Protein AF-A0A106BFE3-F1 (afdb_monomer_lite)

Secondary structure (DSSP, 8-state):
-EEEEEEESSGGGHHHHHHHHHHH-TTEEEEEEE-THHHHHHHHHTS--HHHHHHHHHHHHHHHHTT-SEEEE--GGGHHHHHHHTTT-SS-EE-

Foldseek 3Di:
DAEEEEEELDDPQVVVVVVVCCVPPVVYHYHYDYDVVLVVVCVVVVARDPVSLVVLLVSLVVRVVVVHQEYEYRDPRCVVSQVVSVVPHPHYYHD

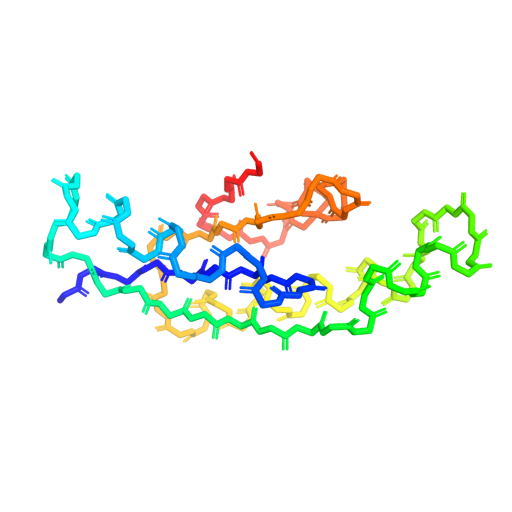Structure (mmCIF, N/CA/C/O backbone):
data_AF-A0A106BFE3-F1
#
_entry.id   AF-A0A106BFE3-F1
#
loop_
_atom_site.group_PDB
_atom_site.id
_atom_site.type_symbol
_atom_site.label_atom_id
_atom_site.label_alt_id
_atom_site.label_comp_id
_atom_site.label_asym_id
_atom_site.label_entity_id
_atom_site.label_seq_id
_atom_site.pdbx_PDB_ins_code
_atom_site.Cartn_x
_atom_site.Cartn_y
_atom_site.Cartn_z
_atom_site.occupancy
_atom_site.B_iso_or_equiv
_atom_site.auth_seq_id
_atom_site.auth_comp_id
_atom_site.auth_asym_id
_atom_site.auth_atom_id
_atom_site.pdbx_PDB_model_num
ATOM 1 N N . MET A 1 1 ? -14.126 -4.548 15.493 1.00 80.44 1 MET A N 1
ATOM 2 C CA . MET A 1 1 ? -12.806 -3.877 15.483 1.00 80.44 1 MET A CA 1
ATOM 3 C C . MET A 1 1 ? -12.572 -3.324 14.087 1.00 80.44 1 MET A C 1
ATOM 5 O O . MET A 1 1 ? -12.848 -4.048 13.139 1.00 80.44 1 MET A O 1
ATOM 9 N N . ARG A 1 2 ? -12.164 -2.057 13.940 1.00 94.94 2 ARG A N 1
ATOM 10 C CA . ARG A 1 2 ? -11.907 -1.459 12.616 1.00 94.94 2 ARG A CA 1
ATOM 11 C C . ARG A 1 2 ? -10.536 -1.922 12.122 1.00 94.94 2 ARG A C 1
ATOM 13 O O . ARG A 1 2 ? -9.598 -1.933 12.913 1.00 94.94 2 ARG A O 1
ATOM 20 N N . THR A 1 3 ? -10.429 -2.295 10.850 1.00 97.88 3 THR A N 1
ATOM 21 C CA . THR A 1 3 ? -9.178 -2.786 10.252 1.00 97.88 3 THR A CA 1
ATOM 22 C C . THR A 1 3 ? -8.707 -1.834 9.164 1.00 97.88 3 THR A C 1
ATOM 24 O O . THR A 1 3 ? -9.497 -1.455 8.306 1.00 97.88 3 THR A O 1
ATOM 27 N N . VAL A 1 4 ? -7.427 -1.479 9.171 1.00 98.31 4 VAL A N 1
ATOM 28 C CA . VAL A 1 4 ? -6.758 -0.809 8.051 1.00 98.31 4 VAL A CA 1
ATOM 29 C C . VAL A 1 4 ? -5.721 -1.761 7.482 1.00 98.31 4 VAL A C 1
ATOM 31 O O . VAL A 1 4 ? -4.959 -2.378 8.231 1.00 98.31 4 VAL A O 1
ATOM 34 N N . VAL A 1 5 ? -5.710 -1.892 6.159 1.00 98.50 5 VAL A N 1
ATOM 35 C CA . VAL A 1 5 ? -4.694 -2.665 5.442 1.00 98.50 5 VAL A CA 1
ATOM 36 C C . VAL A 1 5 ? -3.713 -1.697 4.798 1.00 98.50 5 VAL A C 1
ATOM 38 O O . VAL A 1 5 ? -4.120 -0.751 4.128 1.00 98.50 5 VAL A O 1
ATOM 41 N N . VAL A 1 6 ? -2.425 -1.934 5.015 1.00 98.38 6 VAL A N 1
ATOM 42 C CA . VAL A 1 6 ? -1.330 -1.121 4.490 1.00 98.38 6 VAL A CA 1
ATOM 43 C C . VAL A 1 6 ? -0.519 -1.958 3.506 1.00 98.38 6 VAL A C 1
ATOM 45 O O . VAL A 1 6 ? -0.121 -3.075 3.834 1.00 98.38 6 VAL A O 1
ATOM 48 N N . VAL A 1 7 ? -0.282 -1.432 2.307 1.00 98.19 7 VAL A N 1
ATOM 49 C CA . VAL A 1 7 ? 0.554 -2.050 1.272 1.00 98.19 7 VAL A CA 1
ATOM 50 C C . VAL A 1 7 ? 1.931 -1.395 1.286 1.00 98.19 7 VAL A C 1
ATOM 52 O O . VAL A 1 7 ? 2.049 -0.175 1.165 1.00 98.19 7 VAL A O 1
ATOM 55 N N . HIS A 1 8 ? 2.972 -2.212 1.424 1.00 97.88 8 HIS A N 1
ATOM 56 C CA . HIS A 1 8 ? 4.368 -1.798 1.513 1.00 97.88 8 HIS A CA 1
ATOM 57 C C . HIS A 1 8 ? 5.187 -2.400 0.374 1.00 97.88 8 HIS A C 1
ATOM 59 O O . HIS A 1 8 ? 4.984 -3.551 -0.005 1.00 97.88 8 HIS A O 1
ATOM 65 N N . THR A 1 9 ? 6.181 -1.649 -0.096 1.00 97.06 9 THR A N 1
ATOM 66 C CA . THR A 1 9 ? 7.171 -2.123 -1.077 1.00 97.06 9 THR A CA 1
ATOM 67 C C . THR A 1 9 ? 8.521 -2.461 -0.437 1.00 97.06 9 THR A C 1
ATOM 69 O O . THR A 1 9 ? 9.538 -2.533 -1.119 1.00 97.06 9 THR A O 1
ATOM 72 N N . GLY A 1 10 ? 8.562 -2.561 0.893 1.00 95.62 10 GLY A N 1
ATOM 73 C CA . GLY A 1 10 ? 9.769 -2.823 1.667 1.00 95.62 10 GLY A CA 1
ATOM 74 C C . GLY A 1 10 ? 9.541 -2.649 3.173 1.00 95.62 10 GLY A C 1
ATOM 75 O O . GLY A 1 10 ? 8.536 -2.065 3.591 1.00 95.62 10 GLY A O 1
ATOM 76 N N . PRO A 1 11 ? 10.473 -3.125 4.015 1.00 95.75 11 PRO A N 1
ATOM 77 C CA . PRO A 1 11 ? 10.260 -3.216 5.460 1.00 95.75 11 PRO A CA 1
ATOM 78 C C . PRO A 1 11 ? 10.329 -1.864 6.184 1.00 95.75 11 PRO A C 1
ATOM 80 O O . PRO A 1 11 ? 9.799 -1.730 7.288 1.00 95.75 11 PRO A O 1
ATOM 83 N N . ALA A 1 12 ? 10.962 -0.859 5.570 1.00 95.31 12 ALA A N 1
ATOM 84 C CA . ALA A 1 12 ? 11.278 0.422 6.202 1.00 95.31 12 ALA A CA 1
ATOM 85 C C . ALA A 1 12 ? 10.044 1.179 6.720 1.00 95.31 12 ALA A C 1
ATOM 87 O O . ALA A 1 12 ? 10.134 1.886 7.720 1.00 95.31 12 ALA A O 1
ATOM 88 N N . THR A 1 13 ? 8.884 1.018 6.077 1.00 96.19 13 THR A N 1
ATOM 89 C CA . THR A 1 13 ? 7.659 1.747 6.439 1.00 96.19 13 THR A CA 1
ATOM 90 C C . THR A 1 13 ? 6.756 0.987 7.411 1.00 96.19 13 THR A C 1
ATOM 92 O O . THR A 1 13 ? 5.865 1.592 7.998 1.00 96.19 13 THR A O 1
ATOM 95 N N . ILE A 1 14 ? 6.992 -0.309 7.657 1.00 96.88 14 ILE A N 1
ATOM 96 C CA . ILE A 1 14 ? 6.106 -1.138 8.492 1.00 96.88 14 ILE A CA 1
ATOM 97 C C . ILE A 1 14 ? 6.089 -0.655 9.946 1.00 96.88 14 ILE A C 1
ATOM 99 O O . ILE A 1 14 ? 5.024 -0.390 10.502 1.00 96.88 14 ILE A O 1
ATOM 103 N N . GLN A 1 15 ? 7.259 -0.561 10.587 1.00 97.25 15 GLN A N 1
ATOM 104 C CA . GLN A 1 15 ? 7.337 -0.179 12.003 1.00 97.25 15 GLN A CA 1
ATOM 105 C C . GLN A 1 15 ? 6.899 1.272 12.253 1.00 97.25 15 GLN A C 1
ATOM 107 O O . GLN A 1 15 ? 6.054 1.468 13.129 1.00 97.25 15 GLN A O 1
ATOM 112 N N . PRO A 1 16 ? 7.365 2.275 11.479 1.00 96.75 16 PRO A N 1
ATOM 113 C CA . PRO A 1 16 ? 6.928 3.657 11.666 1.00 96.75 16 PRO A CA 1
ATOM 114 C C . PRO A 1 16 ? 5.411 3.828 11.537 1.00 96.75 16 PRO A C 1
ATOM 116 O O . PRO A 1 16 ? 4.791 4.455 12.393 1.00 96.75 16 PRO A O 1
ATOM 119 N N . ILE A 1 17 ? 4.790 3.210 10.523 1.00 96.44 17 ILE A N 1
ATOM 120 C CA . ILE A 1 17 ? 3.338 3.299 10.328 1.00 96.44 17 ILE A CA 1
ATOM 121 C C . ILE A 1 17 ? 2.599 2.615 11.481 1.00 96.44 17 ILE A C 1
ATOM 123 O O . ILE A 1 17 ? 1.670 3.196 12.039 1.00 96.44 17 ILE A O 1
ATOM 127 N N . LYS A 1 18 ? 3.024 1.416 11.907 1.00 95.69 18 LYS A N 1
ATOM 128 C CA . LYS A 1 18 ? 2.420 0.745 13.072 1.00 95.69 18 LYS A CA 1
ATOM 129 C C . LYS A 1 18 ? 2.453 1.622 14.325 1.00 95.69 18 LYS A C 1
ATOM 131 O O . LYS A 1 18 ? 1.440 1.718 15.012 1.00 95.69 18 LYS A O 1
ATOM 136 N N . GLN A 1 19 ? 3.587 2.261 14.606 1.00 96.69 19 GLN A N 1
ATOM 137 C CA . GLN A 1 19 ? 3.741 3.142 15.766 1.00 96.69 19 GLN A CA 1
ATOM 138 C C . GLN A 1 19 ? 2.823 4.367 15.677 1.00 96.69 19 GLN A C 1
ATOM 140 O O . GLN A 1 19 ? 2.155 4.699 16.653 1.00 96.69 19 GLN A O 1
ATOM 145 N N . GLN A 1 20 ? 2.715 4.992 14.503 1.00 96.56 20 GLN A N 1
ATOM 146 C CA . GLN A 1 20 ? 1.799 6.117 14.287 1.00 96.56 20 GLN A CA 1
ATOM 147 C C . GLN A 1 20 ? 0.333 5.715 14.494 1.00 96.56 20 GLN A C 1
ATOM 149 O O . GLN A 1 20 ? -0.415 6.430 15.159 1.00 96.56 20 GLN A O 1
ATOM 154 N N . PHE A 1 21 ? -0.079 4.547 13.994 1.00 96.50 21 PHE A N 1
ATOM 155 C CA . PHE A 1 21 ? -1.426 4.028 14.243 1.00 96.50 21 PHE A CA 1
ATOM 156 C C . PHE A 1 21 ? -1.673 3.762 15.727 1.00 96.50 21 PHE A C 1
ATOM 158 O O . PHE A 1 21 ? -2.723 4.138 16.230 1.00 96.50 21 PHE A O 1
ATOM 165 N N . GLN A 1 22 ? -0.714 3.181 16.449 1.00 95.38 22 GLN A N 1
ATOM 166 C CA . GLN A 1 22 ? -0.849 2.966 17.894 1.00 95.38 22 GLN A CA 1
ATOM 167 C C . GLN A 1 22 ? -1.009 4.277 18.673 1.00 95.38 22 GLN A C 1
ATOM 169 O O . GLN A 1 22 ? -1.724 4.307 19.669 1.00 95.38 22 GLN A O 1
ATOM 174 N N . GLN A 1 23 ? -0.365 5.355 18.224 1.00 97.06 23 GLN A N 1
ATOM 175 C CA . GLN A 1 23 ? -0.445 6.665 18.871 1.00 97.06 23 GLN A CA 1
ATOM 176 C C . GLN A 1 23 ? -1.753 7.407 18.565 1.00 97.06 23 GLN A C 1
ATOM 178 O O . GLN A 1 23 ? -2.314 8.042 19.452 1.00 97.06 23 GLN A O 1
ATOM 183 N N . ILE A 1 24 ? -2.228 7.351 17.317 1.00 96.31 24 ILE A N 1
ATOM 184 C CA . ILE A 1 24 ? -3.332 8.200 16.833 1.00 96.31 24 ILE A CA 1
ATOM 185 C C . ILE A 1 24 ? -4.669 7.441 16.825 1.00 96.31 24 ILE A C 1
ATOM 187 O O . ILE A 1 24 ? -5.726 8.031 17.040 1.00 96.31 24 ILE A O 1
ATOM 191 N N . LEU A 1 25 ? -4.637 6.132 16.566 1.00 95.00 25 LEU A N 1
ATOM 192 C CA . LEU A 1 25 ? -5.797 5.256 16.376 1.00 95.00 25 LEU A CA 1
ATOM 193 C C . LEU A 1 25 ? -5.578 3.888 17.065 1.00 95.00 25 LEU A C 1
ATOM 195 O O . LEU A 1 25 ? -5.597 2.855 16.387 1.00 95.00 25 LEU A O 1
ATOM 199 N N . PRO A 1 26 ? -5.384 3.844 18.398 1.00 94.81 26 PRO A N 1
ATOM 200 C CA . PRO A 1 26 ? -5.002 2.622 19.119 1.00 94.81 26 PRO A CA 1
ATOM 201 C C . PRO A 1 26 ? -5.998 1.460 18.969 1.00 94.81 26 PRO A C 1
ATOM 203 O O . PRO A 1 26 ? -5.603 0.298 19.030 1.00 94.81 26 PRO A O 1
ATOM 206 N N . ASP A 1 27 ? -7.275 1.758 18.714 1.00 95.38 27 ASP A N 1
ATOM 207 C CA . ASP A 1 27 ? -8.342 0.758 18.559 1.00 95.38 27 ASP A CA 1
ATOM 208 C C 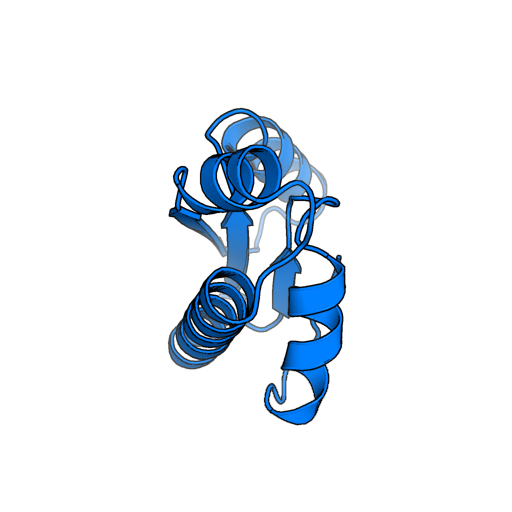. ASP A 1 27 ? -8.438 0.157 17.141 1.00 95.38 27 ASP A C 1
ATOM 210 O O . ASP A 1 27 ? -9.310 -0.675 16.854 1.00 95.38 27 ASP A O 1
ATOM 214 N N . VAL A 1 28 ? -7.583 0.604 16.214 1.00 96.50 28 VAL A N 1
ATOM 215 C CA . VAL A 1 28 ? -7.556 0.124 14.829 1.00 96.50 28 VAL A CA 1
ATOM 216 C C . VAL A 1 28 ? -6.565 -1.027 14.687 1.00 96.50 28 VAL A C 1
ATOM 218 O O . VAL A 1 28 ? -5.376 -0.915 14.974 1.00 96.50 28 VAL A O 1
ATOM 221 N N . ARG A 1 29 ? -7.047 -2.143 14.137 1.00 96.75 29 ARG A N 1
ATOM 222 C CA . ARG A 1 29 ? -6.198 -3.249 13.698 1.00 96.75 29 ARG A CA 1
ATOM 223 C C . ARG A 1 29 ? -5.445 -2.843 12.439 1.00 96.75 29 ARG A C 1
ATOM 225 O O . ARG A 1 29 ? -6.068 -2.651 11.398 1.00 96.75 29 ARG A O 1
ATOM 232 N N . VAL A 1 30 ? -4.120 -2.814 12.494 1.00 97.50 30 VAL A N 1
ATOM 233 C CA . VAL A 1 30 ? -3.290 -2.616 11.299 1.00 97.50 30 VAL A CA 1
ATOM 234 C C . VAL A 1 30 ? -2.835 -3.964 10.754 1.00 97.50 30 VAL A C 1
ATOM 236 O O . VAL A 1 30 ? -2.183 -4.741 11.455 1.00 97.50 30 VAL A O 1
ATOM 239 N N . VAL A 1 31 ? -3.148 -4.239 9.491 1.00 98.06 31 VAL A N 1
ATOM 240 C CA . VAL A 1 31 ? -2.634 -5.398 8.754 1.00 98.06 31 VAL A CA 1
ATOM 241 C C . VAL A 1 31 ? -1.709 -4.911 7.648 1.00 98.06 31 VAL A C 1
ATOM 243 O O . VAL A 1 31 ? -2.030 -3.959 6.952 1.00 98.06 31 VAL A O 1
ATOM 246 N N . ASN A 1 32 ? -0.545 -5.542 7.507 1.00 97.94 32 ASN A N 1
ATOM 247 C CA . ASN A 1 32 ? 0.493 -5.101 6.579 1.00 97.94 32 ASN A CA 1
ATOM 248 C C . ASN A 1 32 ? 0.649 -6.176 5.505 1.00 97.94 32 ASN A C 1
ATOM 250 O O . ASN A 1 32 ? 0.865 -7.342 5.840 1.00 97.94 32 ASN A O 1
ATOM 254 N N . LEU A 1 33 ? 0.533 -5.778 4.245 1.00 98.19 33 LEU A N 1
ATOM 255 C CA . LEU A 1 33 ? 0.870 -6.575 3.075 1.00 98.19 33 LEU A CA 1
ATOM 256 C C . LEU A 1 33 ? 2.168 -6.007 2.511 1.00 98.19 33 LEU A C 1
ATOM 258 O O . LEU A 1 33 ? 2.255 -4.807 2.266 1.00 98.19 33 LEU A O 1
ATOM 262 N N . MET A 1 34 ? 3.181 -6.847 2.339 1.00 97.44 34 MET A N 1
ATOM 263 C CA . MET A 1 34 ? 4.466 -6.423 1.797 1.00 97.44 34 MET A CA 1
ATOM 264 C C . MET A 1 34 ? 4.787 -7.241 0.556 1.00 97.44 34 MET A C 1
ATOM 266 O O . MET A 1 34 ? 4.752 -8.467 0.604 1.00 97.44 34 MET A O 1
ATOM 270 N N . ASP A 1 35 ? 5.122 -6.536 -0.516 1.00 97.88 35 ASP A N 1
ATOM 271 C CA . ASP A 1 35 ? 5.763 -7.092 -1.701 1.00 97.88 35 ASP A CA 1
ATOM 272 C C . ASP A 1 35 ? 6.999 -6.233 -1.986 1.00 97.88 35 ASP A C 1
ATOM 274 O O . ASP A 1 35 ? 6.915 -5.129 -2.527 1.00 97.88 35 ASP A O 1
ATOM 278 N N . ASP A 1 36 ? 8.154 -6.724 -1.546 1.00 96.25 36 ASP A N 1
ATOM 279 C CA . ASP A 1 36 ? 9.449 -6.060 -1.683 1.00 96.25 36 ASP A CA 1
ATOM 280 C C . ASP A 1 36 ? 9.999 -6.089 -3.118 1.00 96.25 36 ASP A C 1
ATOM 282 O O . ASP A 1 36 ? 10.981 -5.406 -3.411 1.00 96.25 36 ASP A O 1
ATOM 286 N N . SER A 1 37 ? 9.343 -6.795 -4.043 1.00 97.56 37 SER A N 1
ATOM 287 C CA . SER A 1 37 ? 9.710 -6.773 -5.460 1.00 97.56 37 SER A CA 1
ATOM 288 C C . SER A 1 37 ? 9.138 -5.567 -6.213 1.00 97.56 37 SER A C 1
ATOM 290 O O . SER A 1 37 ? 9.747 -5.119 -7.178 1.00 97.56 37 SER A O 1
ATOM 292 N N . LEU A 1 38 ? 8.030 -4.965 -5.758 1.00 97.38 38 LEU A N 1
ATOM 293 C CA . LEU A 1 38 ? 7.347 -3.880 -6.485 1.00 97.38 38 LEU A CA 1
ATOM 294 C C . LEU A 1 38 ? 8.259 -2.687 -6.785 1.00 97.38 38 LEU A C 1
ATOM 296 O O . LEU A 1 38 ? 8.322 -2.223 -7.921 1.00 97.38 38 LEU A O 1
ATOM 300 N N . LEU A 1 39 ? 8.960 -2.178 -5.766 1.00 96.31 39 LEU A N 1
ATOM 301 C CA . LEU A 1 39 ? 9.856 -1.035 -5.944 1.00 96.31 39 LEU A CA 1
ATOM 302 C C . LEU A 1 39 ? 11.064 -1.417 -6.805 1.00 96.31 39 LEU A C 1
ATOM 304 O O . LEU A 1 39 ? 11.468 -0.630 -7.657 1.00 96.31 39 LEU A O 1
ATOM 308 N N . ASN A 1 40 ? 11.602 -2.623 -6.619 1.00 96.69 40 ASN A N 1
ATOM 309 C CA . ASN A 1 40 ? 12.720 -3.121 -7.417 1.00 96.69 40 ASN A CA 1
ATOM 310 C C . ASN A 1 40 ? 12.346 -3.221 -8.901 1.00 96.69 40 ASN A C 1
ATOM 312 O O . ASN A 1 40 ? 13.128 -2.801 -9.748 1.00 96.69 40 ASN A O 1
ATOM 316 N N . ASP A 1 41 ? 11.134 -3.677 -9.212 1.00 97.69 41 ASP A N 1
ATOM 317 C CA . ASP A 1 41 ? 10.644 -3.780 -10.586 1.00 97.69 41 ASP A CA 1
ATOM 318 C C . ASP A 1 41 ? 10.418 -2.404 -11.223 1.00 97.69 41 ASP A C 1
ATOM 320 O O . ASP A 1 41 ? 10.760 -2.199 -12.387 1.00 97.69 41 ASP A O 1
ATOM 324 N N . VAL A 1 42 ? 9.901 -1.431 -10.461 1.00 97.44 42 VAL A N 1
ATOM 325 C CA . VAL A 1 42 ? 9.786 -0.035 -10.923 1.00 97.44 42 VAL A CA 1
ATOM 326 C C . VAL A 1 42 ? 11.163 0.569 -11.195 1.00 97.44 42 VAL A C 1
ATOM 328 O O . VAL A 1 42 ? 11.349 1.233 -12.213 1.00 97.44 42 VAL A O 1
ATOM 331 N N . ILE A 1 43 ? 12.139 0.332 -10.312 1.00 97.38 43 ILE A N 1
ATOM 332 C CA . ILE A 1 43 ? 13.516 0.813 -10.485 1.00 97.38 43 ILE A CA 1
ATOM 333 C C . ILE A 1 43 ? 14.153 0.171 -11.720 1.00 97.38 43 ILE A C 1
ATOM 335 O O . ILE A 1 43 ? 14.729 0.883 -12.540 1.00 97.38 43 ILE A O 1
ATOM 339 N N . ALA A 1 44 ? 14.023 -1.147 -11.881 1.00 97.94 44 ALA A N 1
ATOM 340 C CA . ALA A 1 44 ? 14.587 -1.879 -13.011 1.00 97.94 44 ALA A CA 1
ATOM 341 C C . ALA A 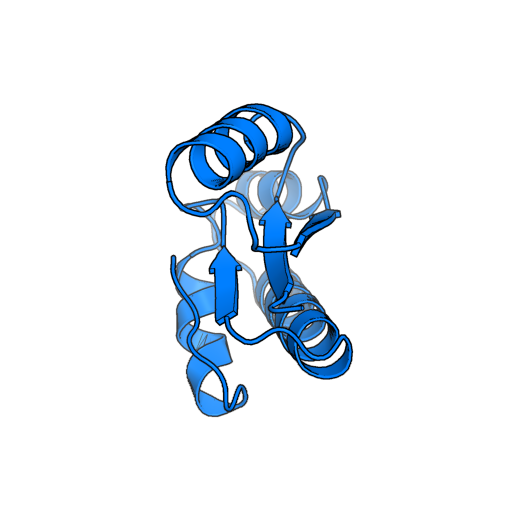1 44 ? 13.984 -1.435 -14.353 1.00 97.94 44 ALA A C 1
ATOM 343 O O . ALA A 1 44 ? 14.704 -1.314 -15.341 1.00 97.94 44 ALA A O 1
ATOM 344 N N . ALA A 1 45 ? 12.679 -1.154 -14.387 1.00 97.56 45 ALA A N 1
ATOM 345 C CA . ALA A 1 45 ? 12.002 -0.646 -15.578 1.00 97.56 45 ALA A CA 1
ATOM 346 C C . ALA A 1 45 ? 12.219 0.863 -15.808 1.00 97.56 45 ALA A C 1
ATOM 348 O O . ALA A 1 45 ? 11.955 1.365 -16.902 1.00 97.56 45 ALA A O 1
ATOM 349 N N . GLY A 1 46 ? 12.643 1.610 -14.785 1.00 97.62 46 GLY A N 1
ATOM 350 C CA . GLY A 1 46 ? 12.736 3.073 -14.802 1.00 97.62 46 GLY A CA 1
ATOM 351 C C . GLY A 1 46 ? 11.382 3.798 -14.820 1.00 97.62 46 GLY A C 1
ATOM 352 O O . GLY A 1 46 ? 11.347 5.022 -14.933 1.00 97.62 46 GLY A O 1
ATOM 353 N N . HIS A 1 47 ? 10.267 3.069 -14.730 1.00 96.44 47 HIS A N 1
ATOM 354 C CA . HIS A 1 47 ? 8.907 3.606 -14.731 1.00 96.44 47 HIS A CA 1
ATOM 355 C C . HIS A 1 47 ? 7.925 2.628 -14.071 1.00 96.44 47 HIS A C 1
ATOM 357 O O . HIS A 1 47 ? 8.216 1.445 -13.891 1.00 96.44 47 HIS A O 1
ATOM 363 N N . LEU A 1 48 ? 6.737 3.123 -13.709 1.00 96.88 48 LEU A N 1
ATOM 364 C CA . LEU A 1 48 ? 5.653 2.285 -13.198 1.00 96.88 48 LEU A CA 1
ATOM 365 C C . LEU A 1 48 ? 5.090 1.408 -14.323 1.00 96.88 48 LEU A C 1
ATOM 367 O O . LEU A 1 48 ? 4.588 1.925 -15.318 1.00 96.88 48 LEU A O 1
ATOM 371 N N . THR A 1 49 ? 5.151 0.089 -14.150 1.00 96.94 49 THR A N 1
ATOM 372 C CA . THR A 1 49 ? 4.699 -0.877 -15.160 1.00 96.94 49 THR A CA 1
ATOM 373 C C . THR A 1 49 ? 3.261 -1.337 -14.919 1.00 96.94 49 THR A C 1
ATOM 375 O O . THR A 1 49 ? 2.740 -1.285 -13.798 1.00 96.94 49 THR A O 1
ATOM 378 N N . GLU A 1 50 ? 2.615 -1.865 -15.961 1.00 96.94 50 GLU A N 1
ATOM 379 C CA . GLU A 1 50 ? 1.294 -2.501 -15.848 1.00 96.94 50 GLU A CA 1
ATOM 380 C C . GLU A 1 50 ? 1.316 -3.709 -14.900 1.00 96.94 50 GLU A C 1
ATOM 382 O O . GLU A 1 50 ? 0.390 -3.894 -14.112 1.00 96.94 50 GLU A O 1
ATOM 387 N N . ALA A 1 51 ? 2.402 -4.489 -14.897 1.00 97.56 51 ALA A N 1
ATOM 388 C CA . ALA A 1 51 ? 2.563 -5.643 -14.012 1.00 97.56 51 ALA A CA 1
ATOM 389 C C . ALA A 1 51 ? 2.633 -5.244 -12.524 1.00 97.56 51 ALA A C 1
ATOM 391 O O . ALA A 1 51 ? 2.022 -5.891 -11.669 1.00 97.56 51 ALA A O 1
ATOM 392 N N . VAL A 1 52 ? 3.353 -4.164 -12.197 1.00 97.81 52 VAL A N 1
ATOM 393 C CA . VAL A 1 52 ? 3.363 -3.590 -10.838 1.00 97.81 52 VAL A CA 1
ATOM 394 C C . VAL A 1 52 ? 1.979 -3.039 -10.491 1.00 97.81 52 VAL A C 1
ATOM 396 O O . VAL A 1 52 ? 1.466 -3.288 -9.400 1.00 97.81 52 VAL A O 1
ATOM 399 N N . THR A 1 53 ? 1.333 -2.358 -11.439 1.00 97.19 53 THR A N 1
ATOM 400 C CA . THR A 1 53 ? -0.006 -1.783 -11.251 1.00 97.19 53 THR A CA 1
ATOM 401 C C . THR A 1 53 ? -1.058 -2.855 -10.953 1.00 97.19 53 THR A C 1
ATOM 403 O O . THR A 1 53 ? -1.831 -2.713 -10.005 1.00 97.19 53 THR A O 1
ATOM 406 N N . GLY A 1 54 ? -1.049 -3.969 -11.690 1.00 97.75 54 GLY A N 1
ATOM 407 C CA . GLY A 1 54 ? -1.959 -5.096 -11.473 1.00 97.75 54 GLY A CA 1
ATOM 408 C C . GLY A 1 54 ? -1.773 -5.777 -10.113 1.00 97.75 54 GLY A C 1
ATOM 409 O O . GLY A 1 54 ? -2.750 -6.181 -9.476 1.00 97.75 54 GLY A O 1
ATOM 410 N N . ARG A 1 55 ? -0.537 -5.854 -9.607 1.00 97.94 55 ARG A N 1
ATOM 411 C CA . ARG A 1 55 ? -0.277 -6.367 -8.253 1.00 97.94 55 ARG A CA 1
ATOM 412 C C . ARG A 1 55 ? -0.766 -5.417 -7.171 1.00 97.94 55 ARG A C 1
ATOM 414 O O . ARG A 1 55 ? -1.453 -5.869 -6.261 1.00 97.94 55 ARG A O 1
ATOM 421 N N . ILE A 1 56 ? -0.506 -4.113 -7.299 1.00 97.56 56 ILE A N 1
ATOM 422 C CA . ILE A 1 56 ? -1.066 -3.107 -6.381 1.00 97.56 56 ILE A CA 1
ATOM 423 C C . ILE A 1 56 ? -2.588 -3.216 -6.330 1.00 97.56 56 ILE A C 1
ATOM 425 O O . ILE A 1 56 ? -3.155 -3.289 -5.242 1.00 97.56 56 ILE A O 1
ATOM 429 N N . PHE A 1 57 ? -3.246 -3.309 -7.486 1.00 97.38 57 PHE A N 1
ATOM 430 C CA . PHE A 1 57 ? -4.686 -3.530 -7.558 1.00 97.38 57 PHE A CA 1
ATOM 431 C C . PHE A 1 57 ? -5.116 -4.780 -6.778 1.00 97.38 57 PHE A C 1
ATOM 433 O O . PHE A 1 57 ? -6.014 -4.712 -5.938 1.00 97.38 57 PHE A O 1
ATOM 440 N N . SER A 1 58 ? -4.430 -5.901 -7.005 1.00 98.06 58 SER A N 1
ATOM 441 C CA . SER A 1 58 ? -4.716 -7.175 -6.338 1.00 98.06 58 SER A CA 1
ATOM 442 C C . SER A 1 58 ? -4.554 -7.076 -4.817 1.00 98.06 58 SER A C 1
ATOM 444 O O . SER A 1 58 ? -5.399 -7.575 -4.076 1.00 98.06 58 SER A O 1
ATOM 446 N N . TYR A 1 59 ? -3.521 -6.383 -4.329 1.00 98.25 59 TYR A N 1
ATOM 447 C CA . TYR A 1 59 ? -3.319 -6.163 -2.895 1.00 98.25 59 TYR A CA 1
ATOM 448 C C . TYR A 1 59 ? -4.385 -5.255 -2.281 1.00 98.25 59 TYR A C 1
ATOM 450 O O . TYR A 1 59 ? -4.848 -5.522 -1.172 1.00 98.25 59 TYR A O 1
ATOM 458 N N . MET A 1 60 ? -4.823 -4.220 -3.000 1.00 97.69 60 MET A N 1
ATOM 459 C CA . MET A 1 60 ? -5.909 -3.351 -2.543 1.00 97.69 60 MET A CA 1
ATOM 460 C C . MET A 1 60 ? -7.240 -4.110 -2.478 1.00 97.69 60 MET A C 1
ATOM 462 O O . MET A 1 60 ? -7.960 -4.034 -1.481 1.00 97.69 60 MET A O 1
ATOM 466 N N . GLN A 1 61 ? -7.539 -4.914 -3.500 1.00 97.88 61 GLN A N 1
ATOM 467 C CA . GLN A 1 61 ? -8.723 -5.768 -3.520 1.00 97.88 61 GLN A CA 1
ATOM 468 C C . GLN A 1 61 ? -8.692 -6.800 -2.387 1.00 97.88 61 GLN A C 1
ATOM 470 O O . GLN A 1 61 ? -9.700 -6.986 -1.702 1.00 97.88 61 GLN A O 1
ATOM 475 N N . LEU A 1 62 ? -7.535 -7.420 -2.139 1.00 98.19 62 LEU A N 1
ATOM 476 C CA . LEU A 1 62 ? -7.347 -8.327 -1.011 1.00 98.19 62 LEU A CA 1
ATOM 477 C C . LEU A 1 62 ? -7.606 -7.605 0.316 1.00 98.19 62 LEU A C 1
ATOM 479 O O . LEU A 1 62 ? -8.354 -8.108 1.149 1.00 98.19 62 LEU A O 1
ATOM 483 N N . GLY A 1 63 ? -7.070 -6.397 0.498 1.00 98.00 63 GLY A N 1
ATOM 484 C CA . GLY A 1 63 ? -7.317 -5.605 1.699 1.00 98.00 63 GLY A CA 1
ATOM 485 C C . GLY A 1 63 ? -8.806 -5.327 1.944 1.00 98.00 63 GLY A C 1
ATOM 486 O O . GLY A 1 63 ? -9.284 -5.455 3.071 1.00 98.00 63 GLY A O 1
ATOM 487 N N . GLN A 1 64 ? -9.568 -5.031 0.888 1.00 97.50 64 GLN A N 1
ATOM 488 C CA . GLN A 1 64 ? -11.026 -4.896 0.969 1.00 97.50 64 GLN A CA 1
ATOM 489 C C . GLN A 1 64 ? -11.702 -6.218 1.366 1.00 97.50 64 GLN A C 1
ATOM 491 O O . GLN A 1 64 ? -12.559 -6.225 2.248 1.00 97.50 64 GLN A O 1
ATOM 496 N N . GLN A 1 65 ? -11.296 -7.344 0.772 1.00 97.31 65 GLN A N 1
ATOM 497 C CA . GLN A 1 65 ? -11.820 -8.676 1.113 1.00 97.31 65 GLN A CA 1
ATOM 498 C C . GLN A 1 65 ? -11.526 -9.079 2.564 1.00 97.31 65 GLN A C 1
ATOM 500 O O . GLN A 1 65 ? -12.304 -9.809 3.173 1.00 97.31 65 GLN A O 1
ATOM 505 N N . MET A 1 66 ? -10.449 -8.558 3.154 1.00 97.38 66 MET A N 1
ATOM 506 C CA . MET A 1 66 ? -10.127 -8.730 4.576 1.00 97.38 66 MET A CA 1
ATOM 507 C C . MET A 1 66 ? -11.048 -7.927 5.514 1.00 97.38 66 MET A C 1
ATOM 509 O O . MET A 1 66 ? -10.870 -7.975 6.734 1.00 97.38 66 MET A O 1
ATOM 513 N N . GLY A 1 67 ? -12.013 -7.176 4.975 1.00 97.25 67 GLY A N 1
ATOM 514 C CA . GLY A 1 67 ? -12.928 -6.337 5.746 1.00 97.25 67 GLY A CA 1
ATOM 515 C C . GLY A 1 67 ? -12.281 -5.044 6.241 1.00 97.25 67 GLY A C 1
ATOM 516 O O . GLY A 1 67 ? -12.671 -4.523 7.289 1.00 97.25 67 GLY A O 1
ATOM 517 N N . ALA A 1 68 ? -11.260 -4.541 5.536 1.00 98.31 68 ALA A N 1
ATOM 518 C CA . ALA A 1 68 ? -10.675 -3.248 5.856 1.00 98.31 68 ALA A CA 1
ATOM 519 C C . ALA A 1 68 ? -11.697 -2.119 5.663 1.00 98.31 68 ALA A C 1
ATOM 521 O O . ALA A 1 68 ? -12.507 -2.139 4.741 1.00 98.31 68 ALA A O 1
ATOM 522 N N . VAL A 1 69 ? -11.636 -1.109 6.529 1.00 98.06 69 VAL A N 1
ATOM 523 C CA . VAL A 1 69 ? -12.440 0.116 6.398 1.00 98.06 69 VAL A CA 1
ATOM 524 C C . VAL A 1 69 ? -11.727 1.181 5.568 1.00 98.06 69 VAL A C 1
ATOM 526 O O . VAL A 1 69 ? -12.365 2.114 5.097 1.00 98.06 69 VAL A O 1
ATOM 529 N N . ALA A 1 70 ? -10.410 1.049 5.409 1.00 97.94 70 ALA A N 1
ATOM 530 C CA . ALA A 1 70 ? -9.576 1.882 4.559 1.00 97.94 70 ALA A CA 1
ATOM 531 C C . ALA A 1 70 ? -8.308 1.117 4.161 1.00 97.94 70 ALA A C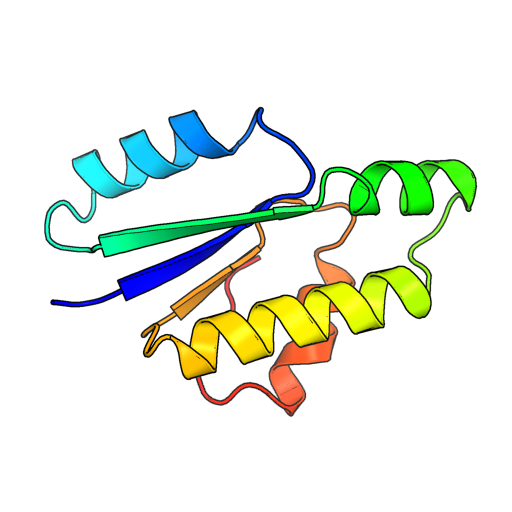 1
ATOM 533 O O . ALA A 1 70 ? -7.848 0.223 4.883 1.00 97.94 70 ALA A O 1
ATOM 534 N N . LEU A 1 71 ? -7.742 1.507 3.025 1.00 98.31 71 LEU A N 1
ATOM 535 C CA . LEU A 1 71 ? -6.495 0.986 2.485 1.00 98.31 71 LEU A CA 1
ATOM 536 C C . LEU A 1 71 ? -5.455 2.101 2.446 1.00 98.31 71 LEU A C 1
ATOM 538 O O . LEU A 1 71 ? -5.771 3.229 2.073 1.00 98.31 71 LEU A O 1
ATOM 542 N N . LEU A 1 72 ? -4.216 1.786 2.803 1.00 98.00 72 LEU A N 1
ATOM 543 C CA . LEU A 1 72 ? -3.099 2.722 2.767 1.00 98.00 72 LEU A CA 1
ATOM 544 C C . LEU A 1 72 ? -2.004 2.183 1.851 1.00 98.00 72 LEU A C 1
ATOM 546 O O . LEU A 1 72 ? -1.505 1.079 2.044 1.00 98.00 72 LEU A O 1
ATOM 550 N N . ASN A 1 73 ? -1.593 2.982 0.879 1.00 97.50 73 ASN A N 1
ATOM 551 C CA . ASN A 1 73 ? -0.373 2.763 0.126 1.00 97.50 73 ASN A CA 1
ATOM 552 C C . ASN A 1 73 ? 0.792 3.461 0.842 1.00 97.50 73 ASN A C 1
ATOM 554 O O . ASN A 1 73 ? 0.759 4.672 1.024 1.00 97.50 73 ASN A O 1
ATOM 558 N N . ALA A 1 74 ? 1.827 2.715 1.230 1.00 97.00 74 ALA A N 1
ATOM 559 C CA . ALA A 1 74 ? 2.964 3.247 1.985 1.00 97.00 74 ALA A CA 1
ATOM 560 C C . ALA A 1 74 ? 4.168 3.657 1.112 1.00 97.00 74 ALA A C 1
ATOM 562 O O . ALA A 1 74 ? 5.240 3.932 1.651 1.00 97.00 74 ALA A O 1
ATOM 563 N N . CYS A 1 75 ? 4.042 3.650 -0.221 1.00 93.88 75 CYS A N 1
ATOM 564 C CA . CYS A 1 75 ? 5.151 3.930 -1.137 1.00 93.88 75 CYS A CA 1
ATOM 565 C C . CYS A 1 75 ? 4.741 4.887 -2.263 1.00 93.88 75 CYS A C 1
ATOM 567 O O . CYS A 1 75 ? 3.879 4.576 -3.085 1.00 93.88 75 CYS A O 1
ATOM 569 N N . SER A 1 76 ? 5.408 6.036 -2.353 1.00 92.50 76 SER A N 1
ATOM 570 C CA . SER A 1 76 ? 5.123 7.053 -3.371 1.00 92.50 76 SER A CA 1
ATOM 571 C C . SER A 1 76 ? 5.397 6.579 -4.803 1.00 92.50 76 SER A C 1
ATOM 573 O O . SER A 1 76 ? 4.633 6.924 -5.701 1.00 92.50 76 SER A O 1
ATOM 575 N N . SER A 1 77 ? 6.417 5.742 -5.027 1.00 92.69 77 SER A N 1
ATOM 576 C CA . SER A 1 77 ? 6.796 5.236 -6.360 1.00 92.69 77 SER A CA 1
ATOM 577 C C . SER A 1 77 ? 5.709 4.400 -7.043 1.00 92.69 77 SER A C 1
ATOM 579 O O . SER A 1 77 ? 5.686 4.302 -8.265 1.00 92.69 77 SER A O 1
ATOM 581 N N . VAL A 1 78 ? 4.797 3.815 -6.264 1.00 94.56 78 VAL A N 1
ATOM 582 C CA . VAL A 1 78 ? 3.642 3.040 -6.753 1.00 94.56 78 VAL A CA 1
ATOM 583 C C . VAL A 1 78 ? 2.309 3.732 -6.441 1.00 94.56 78 VAL A C 1
ATOM 585 O O . VAL A 1 78 ? 1.239 3.159 -6.641 1.00 94.56 78 VAL A O 1
ATOM 588 N N . GLY A 1 79 ? 2.348 4.987 -5.980 1.00 93.56 79 GLY A N 1
ATOM 589 C CA . GLY A 1 79 ? 1.161 5.740 -5.574 1.00 93.56 79 GLY A CA 1
ATOM 590 C C . GLY A 1 79 ? 0.158 5.960 -6.708 1.00 93.56 79 GLY A C 1
ATOM 591 O O . GLY A 1 79 ? -1.045 5.952 -6.462 1.00 93.56 79 GLY A O 1
ATOM 592 N N . GLU A 1 80 ? 0.621 6.082 -7.954 1.00 95.62 80 GLU A N 1
ATOM 593 C CA . GLU A 1 80 ? -0.277 6.219 -9.109 1.00 95.62 80 GLU A CA 1
ATOM 594 C C . GLU A 1 80 ? -1.010 4.918 -9.456 1.00 95.62 80 GLU A C 1
ATOM 596 O O . GLU A 1 80 ? -2.172 4.964 -9.860 1.00 95.62 80 GLU A O 1
ATOM 601 N N . ALA A 1 81 ? -0.418 3.752 -9.177 1.00 95.38 81 ALA A N 1
ATOM 602 C CA . ALA A 1 81 ? -1.146 2.486 -9.255 1.00 95.38 81 ALA A CA 1
ATOM 603 C C . ALA A 1 81 ? -2.263 2.417 -8.200 1.00 95.38 81 ALA A C 1
ATOM 605 O O . ALA A 1 81 ? -3.369 1.958 -8.490 1.00 95.38 81 ALA A O 1
ATOM 606 N N . ALA A 1 82 ? -2.010 2.926 -6.989 1.00 94.62 82 ALA A N 1
ATOM 607 C CA . ALA A 1 82 ? -3.034 3.025 -5.950 1.00 94.62 82 ALA A CA 1
ATOM 608 C C . ALA A 1 82 ? -4.151 4.018 -6.334 1.00 94.62 82 ALA A C 1
ATOM 610 O O . ALA A 1 82 ? -5.325 3.743 -6.080 1.00 94.62 82 ALA A O 1
ATOM 611 N N . SER A 1 83 ? -3.816 5.137 -6.993 1.00 94.31 83 SER A N 1
ATOM 612 C CA . SER A 1 83 ? -4.802 6.064 -7.572 1.00 94.31 83 SER A CA 1
ATOM 613 C C . SER A 1 83 ? -5.686 5.365 -8.608 1.00 94.31 83 SER A C 1
ATOM 615 O O . SER A 1 83 ? -6.911 5.471 -8.536 1.00 94.31 83 SER A O 1
ATOM 617 N N . ALA A 1 84 ? -5.081 4.620 -9.539 1.00 93.38 84 ALA A N 1
ATOM 618 C CA . ALA A 1 84 ? -5.796 3.900 -10.590 1.00 93.38 84 ALA A CA 1
ATOM 619 C C . ALA A 1 84 ? -6.745 2.828 -10.023 1.00 93.38 84 ALA A C 1
ATOM 621 O O . ALA A 1 84 ? -7.850 2.642 -10.534 1.00 93.38 84 ALA A O 1
ATOM 622 N N . ALA A 1 85 ? -6.368 2.177 -8.917 1.00 93.38 85 ALA A N 1
ATOM 623 C CA . ALA A 1 85 ? -7.201 1.173 -8.257 1.00 93.38 85 ALA A CA 1
ATOM 624 C C . ALA A 1 85 ? -8.507 1.739 -7.662 1.00 93.38 85 ALA A C 1
ATOM 626 O O . ALA A 1 85 ? -9.457 0.980 -7.468 1.00 93.38 85 ALA A O 1
ATOM 627 N N . ARG A 1 86 ? -8.609 3.057 -7.411 1.00 92.25 86 ARG A N 1
ATOM 628 C CA . ARG A 1 86 ? -9.803 3.668 -6.785 1.00 92.25 86 ARG A CA 1
ATOM 629 C C . ARG A 1 86 ? -11.100 3.386 -7.538 1.00 92.25 86 ARG A C 1
ATOM 631 O O . ARG A 1 86 ? -12.142 3.313 -6.903 1.00 92.25 86 ARG A O 1
ATOM 638 N N . ALA A 1 87 ? -11.051 3.223 -8.860 1.00 91.50 87 ALA A N 1
ATOM 639 C CA . ALA A 1 87 ? -12.248 2.963 -9.658 1.00 91.50 87 ALA A CA 1
ATOM 640 C C . ALA A 1 87 ? -12.913 1.608 -9.341 1.00 91.50 87 ALA A C 1
ATOM 642 O O . ALA A 1 87 ? -14.108 1.454 -9.577 1.00 91.50 87 ALA A O 1
ATOM 643 N N . ALA A 1 88 ? -12.167 0.638 -8.803 1.00 91.38 88 ALA A N 1
ATOM 644 C CA . ALA A 1 88 ? -12.672 -0.709 -8.520 1.00 91.38 88 ALA A CA 1
ATOM 645 C C . ALA A 1 88 ? -12.766 -1.046 -7.025 1.00 91.38 88 ALA A C 1
ATOM 647 O O . ALA A 1 88 ? -13.214 -2.134 -6.661 1.00 91.38 88 ALA A O 1
ATOM 648 N N . ILE A 1 89 ? -12.320 -0.140 -6.157 1.00 96.44 89 ILE A N 1
ATOM 649 C CA . ILE A 1 89 ? -12.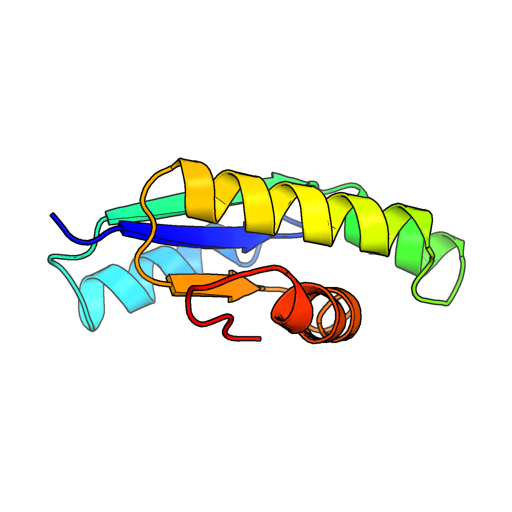298 -0.329 -4.709 1.00 96.44 89 ILE A CA 1
ATOM 650 C C . ILE A 1 89 ? -13.368 0.567 -4.091 1.00 96.44 89 ILE A C 1
ATOM 652 O O . ILE A 1 89 ? -13.392 1.775 -4.312 1.00 96.44 89 ILE A O 1
ATOM 656 N N . SER A 1 90 ? -14.257 -0.025 -3.296 1.00 96.44 90 SER A N 1
ATOM 657 C CA . SER A 1 90 ? -15.412 0.662 -2.708 1.00 96.44 90 SER A CA 1
ATOM 658 C C . SER A 1 90 ? -15.105 1.365 -1.384 1.00 96.44 90 SER A C 1
ATOM 660 O O . SER A 1 90 ? -15.953 2.083 -0.860 1.00 96.44 90 SER A O 1
ATOM 662 N N . ILE A 1 91 ? -13.919 1.139 -0.817 1.00 97.69 91 ILE A N 1
ATOM 663 C CA . ILE A 1 91 ? -13.451 1.757 0.430 1.00 97.69 91 ILE A CA 1
ATOM 664 C C . ILE A 1 91 ? -12.347 2.794 0.156 1.00 97.69 91 ILE A C 1
ATOM 666 O O . ILE A 1 91 ? -11.681 2.732 -0.878 1.00 97.69 91 ILE A O 1
ATOM 670 N N . PRO A 1 92 ? -12.117 3.761 1.062 1.00 97.69 92 PRO A N 1
ATOM 671 C CA . PRO A 1 92 ? -11.094 4.780 0.866 1.00 97.69 92 PRO A CA 1
ATOM 672 C C . PRO A 1 92 ? -9.691 4.193 0.667 1.00 97.69 92 PRO A C 1
ATOM 674 O O . PRO A 1 92 ? -9.238 3.372 1.465 1.00 97.69 92 PRO A O 1
ATOM 677 N N . ILE A 1 93 ? -8.990 4.689 -0.356 1.00 97.38 93 ILE A N 1
ATOM 678 C CA . ILE A 1 93 ? -7.549 4.497 -0.552 1.00 97.38 93 ILE A CA 1
ATOM 679 C C . ILE A 1 93 ? -6.831 5.803 -0.194 1.00 97.38 93 ILE A C 1
ATOM 681 O O . ILE A 1 93 ? -7.145 6.866 -0.746 1.00 97.38 93 ILE A O 1
ATOM 685 N N . ILE A 1 94 ? -5.865 5.712 0.716 1.00 95.50 94 ILE A N 1
ATOM 686 C CA . ILE A 1 94 ? -4.935 6.779 1.094 1.00 95.50 94 ILE A CA 1
ATOM 687 C C . ILE A 1 94 ? -3.571 6.461 0.468 1.00 95.50 94 ILE A C 1
ATOM 689 O O . ILE A 1 94 ? -3.151 5.303 0.486 1.00 95.50 94 ILE A O 1
ATOM 693 N N . LYS A 1 95 ? -2.904 7.465 -0.108 1.00 86.81 95 LYS A N 1
ATOM 694 C CA . LYS 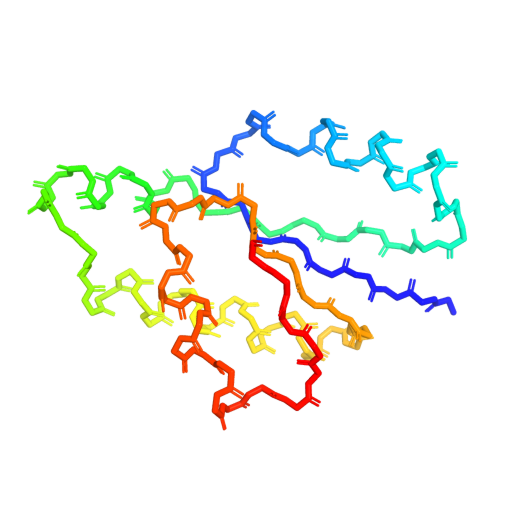A 1 95 ? -1.586 7.336 -0.741 1.00 86.81 95 LYS A CA 1
ATOM 695 C C . LYS A 1 95 ? -0.577 8.303 -0.147 1.00 86.81 95 LYS A C 1
ATOM 697 O O . LYS A 1 95 ? -1.031 9.359 0.350 1.00 86.81 95 LYS A O 1
#

Organism: Thiobacillus denitrificans (NCBI:txid36861)

Sequence (95 aa):
MRTVVVVHTGPATIQPIKQQFQQILPDVRVVNLMDDSLLNDVIAAGHLTEAVTGRIFSYMQLGQQMGAVALLNACSSVGEAASAARAAISIPIIK

pLDDT: mean 96.33, std 2.51, range [80.44, 98.5]

Radius of gyration: 12.84 Å; chains: 1; bounding box: 30×17×35 Å